Protein AF-A0A923XEJ3-F1 (afdb_monomer_lite)

Foldseek 3Di:
DPPQCDDCRRPPCVVVVVVVVVVVVVVVVQPPDDDDQQFVHQALDDDPDPRHSSVVNVVVVVVCVVVVD

Radius of gyration: 15.78 Å; chains: 1; bounding box: 38×28×34 Å

pLDDT: mean 89.35, std 8.7, range [54.31, 96.88]

Secondary structure (DSSP, 8-state):
--TTTSSTT-HHHHHHHHHHHHHHHHHHH-TT------TT-S-----S-SS--HHHHHHHHHHHHHHT-

Sequence (69 aa):
KQLNLVGPAGFISMEDGAVGGFVQRGIAGARGMEAVVEMGGEGAASSEGRATEASVRGFWKAYRAHMGE

Structure (mmCIF, N/CA/C/O backbone):
data_AF-A0A923XEJ3-F1
#
_entry.id   AF-A0A923XEJ3-F1
#
loop_
_atom_site.group_PDB
_atom_site.id
_atom_site.type_symbol
_atom_site.label_atom_id
_atom_site.label_alt_id
_atom_site.label_comp_id
_atom_site.label_asym_id
_atom_site.label_entity_id
_atom_site.label_seq_id
_atom_site.pdbx_PDB_ins_code
_atom_site.Cartn_x
_a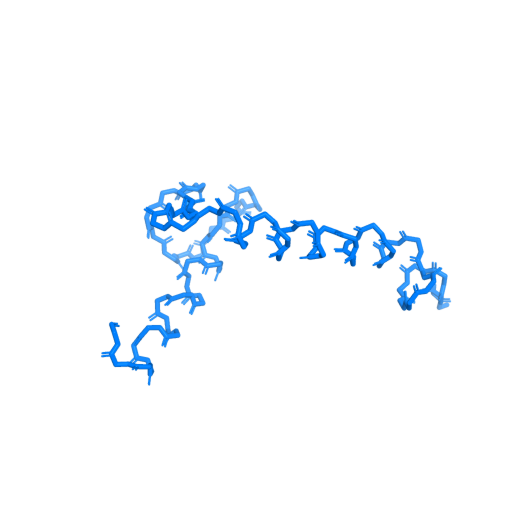tom_site.Cartn_y
_atom_site.Cartn_z
_atom_site.occupancy
_atom_site.B_iso_or_equiv
_atom_site.auth_seq_id
_atom_site.auth_comp_id
_atom_site.auth_asym_id
_atom_site.auth_atom_id
_atom_site.pdbx_PDB_model_num
ATOM 1 N N . LYS A 1 1 ? 21.175 5.639 -17.856 1.00 54.31 1 LYS A N 1
ATOM 2 C CA . LYS A 1 1 ? 19.740 5.507 -17.491 1.00 54.31 1 LYS A CA 1
ATOM 3 C C . LYS A 1 1 ? 19.474 4.028 -17.205 1.00 54.31 1 LYS A C 1
ATOM 5 O O . LYS A 1 1 ? 19.657 3.232 -18.115 1.00 54.31 1 LYS A O 1
ATOM 10 N N . GLN A 1 2 ? 19.152 3.654 -15.962 1.00 65.00 2 GLN A N 1
ATOM 11 C CA . GLN A 1 2 ? 18.881 2.266 -15.537 1.00 65.00 2 GLN A CA 1
ATOM 12 C C . GLN A 1 2 ? 17.501 1.799 -16.039 1.00 65.00 2 GLN A C 1
ATOM 14 O O . GLN A 1 2 ? 16.536 1.728 -15.287 1.00 65.00 2 GLN A O 1
ATOM 19 N N . LEU A 1 3 ? 17.390 1.538 -17.343 1.00 70.94 3 LEU A N 1
ATOM 20 C CA . LEU A 1 3 ? 16.135 1.107 -17.980 1.00 70.94 3 LEU A CA 1
ATOM 21 C C . LEU A 1 3 ? 15.735 -0.336 -17.625 1.00 70.94 3 LEU A C 1
ATOM 23 O O . LEU A 1 3 ? 14.624 -0.747 -17.921 1.00 70.94 3 LEU A O 1
ATOM 27 N N . ASN A 1 4 ? 16.629 -1.103 -16.999 1.00 79.00 4 ASN A N 1
ATOM 28 C CA . ASN A 1 4 ? 16.417 -2.498 -16.612 1.00 79.00 4 ASN A CA 1
ATOM 29 C C . ASN A 1 4 ? 15.854 -2.678 -15.192 1.00 79.00 4 ASN A C 1
ATOM 31 O O . ASN A 1 4 ? 15.577 -3.805 -14.794 1.00 79.00 4 ASN A O 1
ATOM 35 N N . LEU A 1 5 ? 15.721 -1.606 -14.405 1.00 79.50 5 LEU A N 1
ATOM 36 C CA . LEU A 1 5 ? 15.217 -1.704 -13.031 1.00 79.50 5 LEU A CA 1
ATOM 37 C C . LEU A 1 5 ? 13.705 -1.508 -12.939 1.00 79.50 5 LEU A C 1
ATOM 39 O O . LEU A 1 5 ? 13.066 -2.127 -12.094 1.00 79.50 5 LEU A O 1
ATOM 43 N N . VAL A 1 6 ? 13.144 -0.669 -13.812 1.00 80.38 6 VAL A N 1
ATOM 44 C CA . VAL A 1 6 ? 11.745 -0.230 -13.756 1.00 80.38 6 VAL A CA 1
ATOM 45 C C . VAL A 1 6 ? 11.029 -0.572 -15.060 1.00 80.38 6 VAL A C 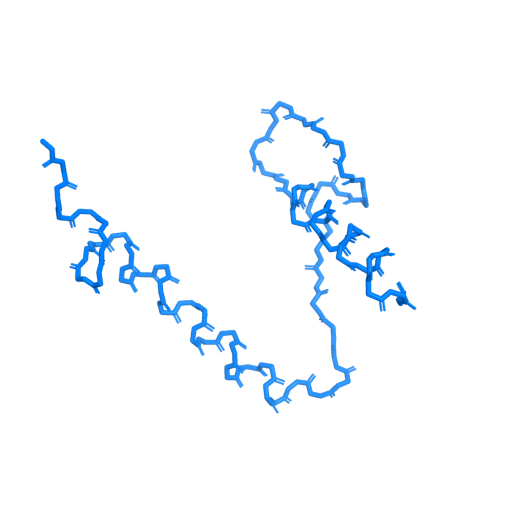1
ATOM 47 O O . VAL A 1 6 ? 11.616 -0.475 -16.136 1.00 80.38 6 VAL A O 1
ATOM 50 N N . GLY A 1 7 ? 9.751 -0.939 -14.964 1.00 82.81 7 GLY A N 1
ATOM 51 C CA . GLY A 1 7 ? 8.894 -1.316 -16.093 1.00 82.81 7 GLY A CA 1
ATOM 52 C C . GLY A 1 7 ? 8.426 -2.773 -15.999 1.00 82.81 7 GLY A C 1
ATOM 53 O O . GLY A 1 7 ? 8.898 -3.499 -15.131 1.00 82.81 7 GLY A O 1
ATOM 54 N N . PRO A 1 8 ? 7.523 -3.243 -16.880 1.00 76.62 8 PRO A N 1
ATOM 55 C CA . PRO A 1 8 ? 6.874 -4.556 -16.733 1.00 76.62 8 PRO A CA 1
ATOM 56 C C . PRO A 1 8 ? 7.827 -5.760 -16.640 1.00 76.62 8 PRO A C 1
ATOM 58 O O . PRO A 1 8 ? 7.462 -6.785 -16.079 1.00 76.62 8 PRO A O 1
ATOM 61 N N . ALA A 1 9 ? 9.042 -5.631 -17.183 1.00 81.94 9 ALA A N 1
ATOM 62 C CA . ALA A 1 9 ? 10.102 -6.639 -17.120 1.00 81.94 9 ALA A CA 1
ATOM 63 C C . ALA A 1 9 ? 11.362 -6.148 -16.372 1.00 81.94 9 ALA A C 1
ATOM 65 O O . ALA A 1 9 ? 12.416 -6.772 -16.465 1.00 81.94 9 ALA A O 1
ATOM 66 N N . GLY A 1 10 ? 11.283 -5.009 -15.677 1.00 85.19 10 GLY A N 1
ATOM 67 C CA . GLY A 1 10 ? 12.381 -4.490 -14.865 1.00 85.19 10 GLY A CA 1
ATOM 68 C C . GLY A 1 10 ? 12.536 -5.292 -13.574 1.00 85.19 10 GLY A C 1
ATOM 69 O O . GLY A 1 10 ? 11.537 -5.703 -12.989 1.00 85.19 10 GLY A O 1
ATOM 70 N N . PHE A 1 11 ? 13.774 -5.501 -13.121 1.00 82.12 11 PHE A N 1
ATOM 71 C CA . PHE A 1 11 ? 14.061 -6.391 -11.988 1.00 82.12 11 PHE A CA 1
ATOM 72 C C . PHE A 1 11 ? 13.309 -6.016 -10.700 1.00 82.12 11 PHE A C 1
ATOM 74 O O . PHE A 1 11 ? 12.781 -6.900 -10.041 1.00 82.12 11 PHE A O 1
ATOM 81 N N . ILE A 1 12 ? 13.199 -4.722 -10.373 1.00 84.06 12 ILE A N 1
ATOM 82 C CA . ILE A 1 12 ? 12.510 -4.265 -9.151 1.00 84.06 12 ILE A CA 1
ATOM 83 C C . ILE A 1 12 ? 10.990 -4.331 -9.343 1.00 84.06 12 ILE A C 1
ATOM 85 O O . ILE A 1 12 ? 10.258 -4.864 -8.518 1.00 84.06 12 ILE A O 1
ATOM 89 N N . SER A 1 13 ? 10.504 -3.832 -10.480 1.00 85.62 13 SER A N 1
ATOM 90 C CA . SER A 1 13 ? 9.068 -3.787 -10.772 1.00 85.62 13 SER A CA 1
ATOM 91 C C . SER A 1 13 ? 8.421 -5.167 -10.919 1.00 85.62 13 SER A C 1
ATOM 93 O O . SER A 1 13 ? 7.228 -5.295 -10.651 1.00 85.62 13 SER A O 1
ATOM 95 N N . MET A 1 14 ? 9.167 -6.186 -11.357 1.00 85.12 14 MET A N 1
ATOM 96 C CA . MET A 1 14 ? 8.654 -7.555 -11.458 1.00 85.12 14 MET A CA 1
ATOM 97 C C . MET A 1 14 ? 8.326 -8.127 -10.074 1.00 85.12 14 MET A C 1
ATOM 99 O O . MET A 1 14 ? 7.266 -8.730 -9.901 1.00 85.12 14 MET A O 1
ATOM 103 N N . GLU A 1 15 ? 9.206 -7.904 -9.095 1.00 84.50 15 GLU A N 1
ATOM 104 C CA . GLU A 1 15 ? 8.998 -8.339 -7.713 1.00 84.50 15 GLU A CA 1
ATOM 105 C C . GLU A 1 15 ? 7.844 -7.562 -7.063 1.00 84.50 15 GLU A C 1
ATOM 107 O O . GLU A 1 15 ? 6.882 -8.178 -6.594 1.00 84.50 15 GLU A O 1
ATOM 112 N N . ASP A 1 16 ? 7.863 -6.226 -7.136 1.00 88.38 16 ASP A N 1
ATOM 113 C CA . ASP A 1 16 ? 6.809 -5.370 -6.568 1.00 88.38 16 ASP A CA 1
ATOM 114 C C . ASP A 1 16 ? 5.430 -5.648 -7.198 1.00 88.38 16 ASP A C 1
ATOM 116 O O . ASP A 1 16 ? 4.405 -5.712 -6.510 1.00 88.38 16 ASP A O 1
ATOM 120 N N . GLY A 1 17 ? 5.391 -5.861 -8.517 1.00 85.19 17 GLY A N 1
ATOM 121 C CA . GLY A 1 17 ? 4.161 -6.136 -9.259 1.00 85.19 17 GLY A CA 1
ATOM 122 C C . GLY A 1 17 ? 3.514 -7.471 -8.884 1.00 85.19 17 GLY A C 1
ATOM 123 O O . GLY A 1 17 ? 2.283 -7.582 -8.873 1.00 85.19 17 GLY A O 1
ATOM 124 N N . ALA A 1 18 ? 4.315 -8.479 -8.526 1.00 88.50 18 ALA A N 1
ATOM 125 C CA . ALA A 1 18 ? 3.798 -9.775 -8.096 1.00 88.50 18 ALA A CA 1
ATOM 126 C C . ALA A 1 18 ? 3.057 -9.683 -6.750 1.00 88.50 18 ALA A C 1
ATOM 128 O O . ALA A 1 18 ? 2.003 -10.311 -6.586 1.00 88.50 18 ALA A O 1
ATOM 129 N N . VAL A 1 19 ? 3.558 -8.862 -5.816 1.00 90.00 19 VAL A N 1
ATOM 130 C CA . VAL A 1 19 ? 2.984 -8.697 -4.467 1.00 90.00 19 VAL A CA 1
ATOM 131 C C . VAL A 1 19 ? 1.5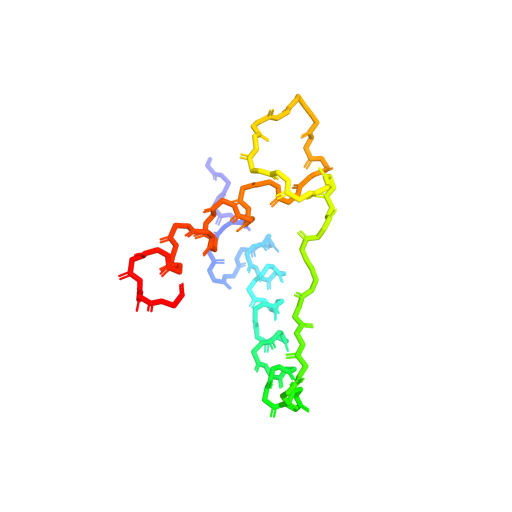37 -8.215 -4.526 1.00 90.00 19 VAL A C 1
ATOM 133 O O . VAL A 1 19 ? 0.672 -8.807 -3.877 1.00 90.00 19 VAL A O 1
ATOM 136 N N . GLY A 1 20 ? 1.235 -7.216 -5.361 1.00 89.25 20 GLY A N 1
ATOM 137 C CA . GLY A 1 20 ? -0.138 -6.724 -5.533 1.00 89.25 20 GLY A CA 1
ATOM 138 C C . GLY A 1 20 ? -1.106 -7.822 -5.993 1.00 89.25 20 GLY A C 1
ATOM 139 O O . GLY A 1 20 ? -2.220 -7.937 -5.480 1.00 89.25 20 GLY A O 1
ATOM 140 N N . GLY A 1 21 ? -0.655 -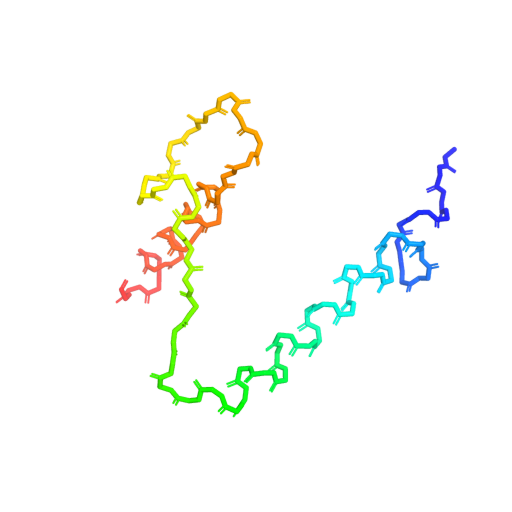8.699 -6.896 1.00 90.81 21 GLY A N 1
ATOM 141 C CA . GLY A 1 21 ? -1.438 -9.848 -7.350 1.00 90.81 21 GLY A CA 1
ATOM 142 C C . GLY A 1 21 ? -1.699 -10.881 -6.248 1.00 90.81 21 GLY A C 1
ATOM 143 O O . GLY A 1 21 ? -2.791 -11.452 -6.195 1.00 90.81 21 GLY A O 1
ATOM 144 N N . PHE A 1 22 ? -0.726 -11.125 -5.365 1.00 93.00 22 PHE A N 1
ATOM 145 C CA . PHE A 1 22 ? -0.909 -12.009 -4.209 1.00 93.00 22 PHE A CA 1
ATOM 146 C C . PHE A 1 22 ? -1.916 -11.435 -3.212 1.00 93.00 22 PHE A C 1
ATOM 148 O O . PHE A 1 22 ? -2.843 -12.145 -2.821 1.00 93.00 22 PHE A O 1
ATOM 155 N N . VAL A 1 23 ? -1.786 -10.151 -2.864 1.00 93.38 23 VAL A N 1
ATOM 156 C CA . VAL A 1 23 ? -2.698 -9.466 -1.934 1.00 93.38 23 VAL A CA 1
ATOM 157 C C . VAL A 1 23 ? -4.131 -9.479 -2.468 1.00 93.38 23 VAL A C 1
ATOM 159 O O . VAL A 1 23 ? -5.038 -9.889 -1.748 1.00 93.38 23 VAL A O 1
ATOM 162 N N . GLN A 1 24 ? -4.340 -9.143 -3.745 1.00 93.12 24 GLN A N 1
ATOM 163 C CA . GLN A 1 24 ? -5.678 -9.130 -4.349 1.00 93.12 24 GLN A CA 1
ATOM 164 C C . GLN A 1 24 ? -6.359 -10.506 -4.301 1.00 93.12 24 GLN A C 1
ATOM 166 O O . GLN A 1 24 ? -7.553 -10.605 -4.014 1.00 93.12 24 GLN A O 1
ATOM 171 N N . ARG A 1 25 ? -5.606 -11.585 -4.559 1.00 94.44 25 ARG A N 1
ATOM 172 C CA . ARG A 1 25 ? 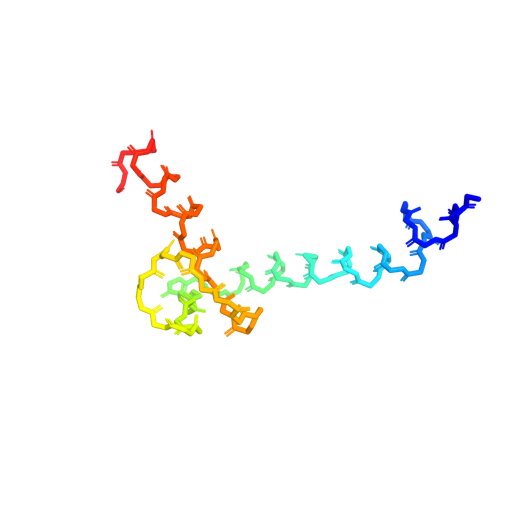-6.131 -12.953 -4.435 1.00 94.44 25 ARG A CA 1
ATOM 173 C C . ARG A 1 25 ? -6.408 -13.335 -2.983 1.00 94.44 25 ARG A C 1
ATOM 175 O O . ARG A 1 25 ? -7.412 -13.989 -2.725 1.00 94.44 25 ARG A O 1
ATOM 182 N N . GLY A 1 26 ? -5.554 -12.913 -2.051 1.00 93.56 26 GLY A N 1
ATOM 183 C CA . GLY A 1 26 ? -5.755 -13.128 -0.617 1.00 93.56 26 GLY A CA 1
ATOM 184 C C . GLY A 1 26 ? -7.034 -12.464 -0.101 1.00 93.56 26 GLY A C 1
ATOM 185 O O . GLY A 1 26 ? -7.819 -13.113 0.587 1.00 93.56 26 GLY A O 1
ATOM 186 N N . ILE A 1 27 ? -7.297 -11.218 -0.511 1.00 94.81 27 ILE A N 1
ATOM 187 C CA . ILE A 1 27 ? -8.505 -10.462 -0.134 1.00 94.81 27 ILE A CA 1
ATOM 188 C C . ILE A 1 27 ? -9.784 -11.229 -0.499 1.00 94.81 27 ILE A C 1
ATOM 190 O O . ILE A 1 27 ? -10.716 -11.277 0.301 1.00 94.81 27 ILE A O 1
ATOM 194 N N . ALA A 1 28 ? -9.821 -11.885 -1.664 1.00 94.56 28 ALA A N 1
ATOM 195 C CA . ALA A 1 28 ? -10.988 -12.657 -2.098 1.00 94.56 28 ALA A CA 1
ATOM 196 C C . ALA A 1 28 ? -11.366 -13.797 -1.127 1.00 94.56 28 ALA A C 1
ATOM 198 O O . ALA A 1 28 ? -12.540 -14.153 -1.035 1.00 94.56 28 ALA A O 1
ATOM 199 N N . GLY A 1 29 ? -10.394 -14.353 -0.393 1.00 94.38 29 GLY A N 1
ATOM 200 C CA . GLY A 1 29 ? -10.607 -15.393 0.620 1.00 94.38 29 GLY A CA 1
ATOM 201 C C . GLY A 1 29 ? -10.753 -14.877 2.057 1.00 94.38 29 GLY A C 1
ATOM 202 O O . GLY A 1 29 ? -11.093 -15.657 2.940 1.00 94.38 29 GLY A O 1
ATOM 203 N N . ALA A 1 30 ? -10.522 -13.586 2.306 1.00 94.44 30 ALA A N 1
ATOM 204 C CA . ALA A 1 30 ? -10.430 -12.993 3.644 1.00 94.44 30 ALA A CA 1
ATOM 205 C C . ALA A 1 30 ? -11.668 -12.151 4.009 1.00 94.44 30 ALA A C 1
ATOM 207 O O . ALA A 1 30 ? -11.569 -11.089 4.625 1.00 94.44 30 ALA A O 1
ATOM 208 N N . ARG A 1 31 ? -12.863 -12.592 3.594 1.00 93.50 31 ARG A N 1
ATOM 209 C CA . ARG A 1 31 ? -14.104 -11.837 3.825 1.00 93.50 31 ARG A CA 1
ATOM 210 C C . ARG A 1 31 ? -14.346 -11.629 5.325 1.00 93.50 31 ARG A C 1
ATOM 212 O O . ARG A 1 31 ? -14.414 -12.594 6.077 1.00 93.50 31 ARG A O 1
ATOM 219 N N . GLY A 1 32 ? -14.551 -10.375 5.731 1.00 94.69 32 GLY A N 1
ATOM 220 C CA . GLY A 1 32 ? -14.783 -10.003 7.132 1.00 94.69 32 GLY A CA 1
ATOM 221 C C . GLY A 1 32 ? -13.511 -9.897 7.977 1.00 94.69 32 GLY A C 1
ATOM 222 O O . GLY A 1 32 ? -13.614 -9.692 9.181 1.00 94.69 32 GLY A O 1
ATOM 223 N N . MET A 1 33 ? -12.333 -10.035 7.365 1.00 95.69 33 MET A N 1
ATOM 224 C CA . MET A 1 33 ? -11.048 -9.734 7.994 1.00 95.69 33 MET A CA 1
ATOM 225 C C . MET A 1 33 ? -10.586 -8.324 7.620 1.00 95.69 33 MET A C 1
ATOM 227 O O . MET A 1 33 ? -11.089 -7.717 6.674 1.00 95.69 33 MET A O 1
ATOM 231 N N . GLU A 1 34 ? -9.585 -7.832 8.341 1.00 94.25 34 GLU A N 1
ATOM 232 C CA . GLU A 1 34 ? -8.986 -6.518 8.135 1.00 94.25 34 GLU A CA 1
ATOM 233 C C . GLU A 1 34 ? -7.464 -6.611 7.987 1.00 94.25 34 GLU A C 1
ATOM 235 O O . GLU A 1 34 ? -6.823 -7.543 8.479 1.00 94.25 34 GLU A O 1
ATOM 240 N N . ALA A 1 35 ? -6.888 -5.639 7.280 1.00 94.19 35 ALA A N 1
ATOM 241 C CA . ALA A 1 35 ? -5.447 -5.436 7.245 1.00 94.19 35 ALA A CA 1
ATOM 242 C C . ALA A 1 35 ? -5.032 -4.516 8.401 1.00 94.19 35 ALA A C 1
ATOM 244 O O . ALA A 1 35 ? -5.719 -3.542 8.700 1.00 94.19 35 ALA A O 1
ATOM 245 N N . VAL A 1 36 ? -3.883 -4.801 9.012 1.00 95.12 36 VAL A N 1
ATOM 246 C CA . VAL A 1 36 ? -3.331 -4.022 10.128 1.00 95.12 36 VAL A CA 1
ATOM 247 C C . VAL A 1 36 ? -2.235 -3.102 9.599 1.00 95.12 36 VAL A C 1
ATOM 249 O O . VAL A 1 36 ? -1.340 -3.567 8.898 1.00 95.12 36 VAL A O 1
ATOM 252 N N . VAL A 1 37 ? -2.303 -1.810 9.935 1.00 95.69 37 VAL A N 1
ATOM 253 C CA . VAL A 1 37 ? -1.349 -0.778 9.482 1.00 95.69 37 VAL A CA 1
ATOM 254 C C . VAL A 1 37 ? -0.868 0.044 10.685 1.00 95.69 37 VAL A C 1
ATOM 256 O O . VAL A 1 37 ? -1.087 1.253 10.776 1.00 95.69 37 VAL A O 1
ATOM 259 N N . GLU A 1 38 ? -0.244 -0.631 11.650 1.00 95.44 38 GLU A N 1
ATOM 260 C CA . GLU A 1 38 ? 0.114 -0.077 12.969 1.00 95.44 38 GLU A CA 1
ATOM 261 C C . GLU A 1 38 ? 1.625 0.151 13.155 1.00 95.44 38 GLU A C 1
ATOM 263 O O . GLU A 1 38 ? 2.088 0.542 14.233 1.00 95.44 38 GLU A O 1
ATOM 268 N N . MET A 1 39 ? 2.443 -0.052 12.115 1.00 94.94 39 MET A N 1
ATOM 269 C CA . MET A 1 39 ? 3.885 0.179 12.214 1.00 94.94 39 MET A CA 1
ATOM 270 C C . MET A 1 39 ? 4.164 1.672 12.433 1.00 94.94 39 MET A C 1
ATOM 272 O O . MET A 1 39 ? 3.820 2.526 11.605 1.00 94.94 39 MET A O 1
ATOM 276 N N . GLY A 1 40 ? 4.796 1.999 13.560 1.00 92.62 40 GLY A N 1
ATOM 277 C CA . GLY A 1 40 ? 5.020 3.383 13.982 1.00 92.62 40 GLY A CA 1
ATOM 278 C C . GLY A 1 40 ? 3.814 4.045 14.667 1.00 92.62 40 GLY A C 1
ATOM 279 O O . GLY A 1 40 ? 3.810 5.270 14.791 1.00 92.62 40 GLY A O 1
ATOM 280 N N . GLY A 1 41 ? 2.818 3.265 15.109 1.00 91.94 41 GLY A N 1
ATOM 281 C CA . GLY A 1 41 ? 1.649 3.721 15.875 1.00 91.94 41 GLY A CA 1
ATOM 282 C C . GLY A 1 41 ? 0.476 4.186 15.008 1.00 91.94 41 GLY A C 1
ATOM 283 O O . GLY A 1 41 ? 0.463 3.975 13.806 1.00 91.94 41 GLY A O 1
ATOM 284 N N . GLU A 1 42 ? -0.493 4.886 15.599 1.00 92.38 42 GLU A N 1
ATOM 285 C CA . GLU A 1 42 ? -1.765 5.242 14.933 1.00 92.38 42 GLU A CA 1
ATOM 286 C C . GLU A 1 42 ? -1.700 6.561 14.126 1.00 92.38 42 GLU A C 1
ATOM 288 O O . GLU A 1 42 ? -2.579 6.910 13.320 1.00 92.38 42 GLU A O 1
ATOM 293 N N . GLY A 1 43 ? -0.650 7.352 14.358 1.00 92.50 43 GLY A N 1
ATOM 294 C CA . GLY A 1 43 ? -0.450 8.673 13.766 1.00 92.50 43 GLY A CA 1
ATOM 295 C C . GLY A 1 43 ? -0.041 8.623 12.291 1.00 92.50 43 GLY A C 1
ATOM 296 O O . GLY A 1 43 ? 0.556 7.658 11.823 1.00 92.50 43 GLY A O 1
ATOM 297 N N . ALA A 1 44 ? -0.335 9.697 11.556 1.00 95.06 44 ALA A N 1
ATOM 298 C CA . ALA A 1 44 ? 0.124 9.896 10.172 1.00 95.06 44 ALA A CA 1
ATOM 299 C C . ALA A 1 44 ? 1.152 11.041 10.058 1.00 95.06 44 ALA A C 1
ATOM 301 O O . ALA A 1 44 ? 1.333 11.623 8.993 1.00 95.06 44 ALA A O 1
ATOM 302 N N . ALA A 1 45 ? 1.789 11.402 11.176 1.00 93.00 45 ALA A N 1
ATOM 303 C CA . ALA A 1 45 ? 2.807 12.441 11.212 1.00 93.00 45 ALA A CA 1
ATOM 304 C C . ALA A 1 45 ? 4.115 11.944 10.583 1.00 93.00 45 ALA A C 1
ATOM 306 O O . ALA A 1 45 ? 4.471 10.770 10.712 1.00 93.00 45 ALA A O 1
ATOM 307 N N . SER A 1 46 ? 4.841 12.852 9.933 1.00 90.38 46 SER A N 1
ATOM 308 C CA . SER A 1 46 ? 6.190 12.577 9.444 1.00 90.38 46 SER A CA 1
ATOM 309 C C . SER A 1 46 ? 7.130 12.245 10.603 1.00 90.38 46 SER A C 1
ATOM 311 O O . SER A 1 46 ? 7.044 12.839 11.677 1.00 90.38 46 SER A O 1
ATOM 313 N N . SER A 1 47 ? 8.067 11.336 10.361 1.00 87.31 47 SER A N 1
ATOM 314 C CA . SER A 1 47 ? 9.174 11.040 11.267 1.00 87.31 47 SER A CA 1
ATOM 315 C C . SER A 1 47 ? 10.475 10.926 10.472 1.00 87.31 47 SER A C 1
ATOM 317 O O . SER A 1 47 ? 10.454 10.787 9.249 1.00 87.31 47 SER A O 1
ATOM 319 N N . GLU A 1 48 ? 11.621 11.005 11.151 1.00 87.38 48 GLU A N 1
ATOM 320 C CA . GLU A 1 48 ? 12.930 10.852 10.495 1.00 87.38 48 GLU A CA 1
ATOM 321 C C . GLU A 1 48 ? 13.212 9.400 10.064 1.00 87.38 48 GLU A C 1
ATOM 323 O O . GLU A 1 48 ? 14.024 9.144 9.174 1.00 87.38 48 GLU A O 1
ATOM 328 N N . GLY A 1 49 ? 12.529 8.433 10.684 1.00 84.88 49 GLY A N 1
ATOM 329 C CA . GLY A 1 49 ? 12.679 7.012 10.396 1.00 84.88 49 GLY A CA 1
ATOM 330 C C . GLY A 1 49 ? 11.864 6.569 9.182 1.00 84.88 49 GLY A C 1
ATOM 331 O O . GLY A 1 49 ? 10.718 6.966 9.000 1.00 84.88 49 GLY A O 1
ATOM 332 N N . ARG A 1 50 ? 12.432 5.670 8.373 1.00 86.56 50 ARG A N 1
ATOM 333 C CA . ARG A 1 50 ? 11.727 5.065 7.225 1.00 86.56 50 ARG A CA 1
ATOM 334 C C . ARG A 1 50 ? 10.864 3.855 7.595 1.00 86.56 50 ARG A C 1
ATOM 336 O O . ARG A 1 50 ? 10.021 3.456 6.804 1.00 86.56 50 ARG A O 1
ATOM 343 N N . ALA A 1 51 ? 11.075 3.266 8.772 1.00 91.50 51 ALA A N 1
ATOM 344 C CA . ALA A 1 51 ? 10.333 2.103 9.258 1.00 91.50 51 ALA A CA 1
ATOM 345 C C . ALA A 1 51 ? 9.012 2.534 9.921 1.00 91.50 51 ALA A C 1
ATOM 347 O O . ALA A 1 51 ? 8.860 2.484 11.140 1.00 91.50 51 ALA A O 1
ATOM 348 N N . THR A 1 52 ? 8.085 3.047 9.115 1.00 94.56 52 THR A N 1
ATOM 349 C CA . THR A 1 52 ? 6.758 3.494 9.553 1.00 94.56 52 THR A CA 1
ATOM 350 C C . THR A 1 52 ? 5.754 3.370 8.414 1.00 94.56 52 THR A C 1
ATOM 352 O O . THR A 1 52 ? 6.106 3.532 7.247 1.00 94.56 52 THR A O 1
ATOM 355 N N . GLU A 1 53 ? 4.486 3.157 8.751 1.00 96.50 53 GLU A N 1
ATOM 356 C CA . GLU A 1 53 ? 3.370 3.167 7.798 1.00 96.50 53 GLU A CA 1
ATOM 357 C C . GLU A 1 53 ? 2.556 4.475 7.862 1.00 96.50 53 GLU A C 1
ATOM 359 O O . GLU A 1 53 ? 1.413 4.538 7.405 1.00 96.50 53 GLU A O 1
ATOM 364 N N . ALA A 1 54 ? 3.132 5.553 8.411 1.00 96.19 54 ALA A N 1
ATOM 365 C CA . ALA A 1 54 ? 2.453 6.842 8.582 1.00 96.19 54 ALA A CA 1
ATOM 366 C C . ALA A 1 54 ? 1.860 7.400 7.274 1.00 96.19 54 ALA A C 1
ATOM 368 O O . ALA A 1 54 ? 0.749 7.932 7.282 1.00 96.19 54 ALA A O 1
ATOM 369 N N . SER A 1 55 ? 2.557 7.236 6.144 1.00 95.19 55 SER A N 1
ATOM 370 C CA . SER A 1 55 ? 2.072 7.655 4.821 1.00 95.19 55 SER A CA 1
ATOM 371 C C . SER A 1 55 ? 0.885 6.816 4.338 1.00 95.19 55 SER A C 1
ATOM 373 O O . SER A 1 55 ? -0.092 7.374 3.838 1.00 95.19 55 SER A O 1
ATOM 375 N N . VAL A 1 56 ? 0.926 5.496 4.543 1.00 95.75 56 VAL A N 1
ATOM 376 C CA . VAL A 1 56 ? -0.164 4.571 4.196 1.00 95.75 56 VAL A CA 1
ATOM 377 C C . VAL A 1 56 ? -1.404 4.873 5.039 1.00 95.75 56 VAL A C 1
ATOM 379 O O . VAL A 1 56 ? -2.504 4.999 4.499 1.00 95.75 56 VAL A O 1
ATOM 382 N N . ARG A 1 57 ? -1.241 5.093 6.352 1.00 96.19 57 ARG A N 1
ATOM 383 C CA . ARG A 1 57 ? -2.337 5.548 7.225 1.00 96.19 57 ARG A CA 1
ATOM 384 C C . ARG A 1 57 ? -2.900 6.897 6.787 1.00 96.19 57 ARG A C 1
ATOM 386 O O . ARG A 1 57 ? -4.116 7.071 6.778 1.00 96.19 57 ARG A O 1
ATOM 393 N N . GLY A 1 58 ? -2.037 7.850 6.432 1.00 95.81 58 GLY A N 1
ATOM 394 C CA . GLY A 1 58 ? -2.447 9.165 5.933 1.00 95.81 58 GLY A CA 1
ATOM 395 C C . GLY A 1 58 ? -3.316 9.063 4.679 1.00 95.81 58 GLY A C 1
ATOM 396 O O . GLY A 1 58 ? -4.381 9.680 4.624 1.00 95.81 58 GLY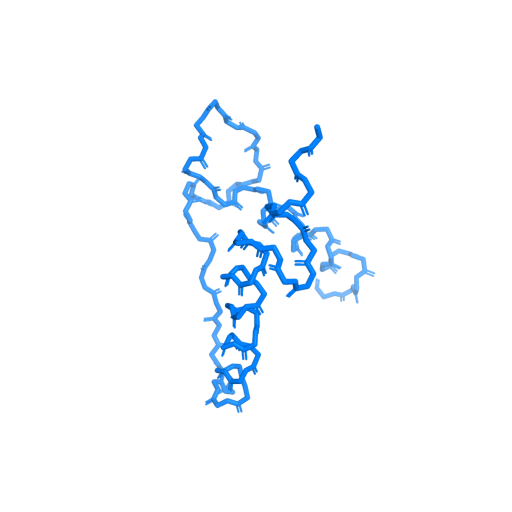 A O 1
ATOM 397 N N . PHE A 1 59 ? -2.914 8.219 3.726 1.00 96.25 59 PHE A N 1
ATOM 398 C CA . PHE A 1 59 ? -3.695 7.927 2.525 1.00 96.25 59 PHE A CA 1
ATOM 399 C C . PHE A 1 59 ? -5.097 7.405 2.867 1.00 96.25 59 PHE A C 1
ATOM 401 O O . PHE A 1 59 ? -6.085 7.981 2.417 1.00 96.25 59 PHE A O 1
ATOM 408 N N . TRP A 1 60 ? -5.203 6.371 3.708 1.00 95.50 60 TRP A N 1
ATOM 409 C CA . TRP A 1 60 ? -6.502 5.782 4.055 1.00 95.50 60 TRP A CA 1
ATOM 410 C C . TRP A 1 60 ? -7.404 6.724 4.859 1.00 95.50 60 TRP A C 1
ATOM 412 O O . TRP A 1 60 ? -8.616 6.722 4.656 1.00 95.50 60 TRP A O 1
ATOM 422 N N . LYS A 1 61 ? -6.838 7.570 5.731 1.00 94.75 61 LYS A N 1
ATOM 423 C CA . LYS A 1 61 ? -7.597 8.616 6.440 1.00 94.75 61 LYS A CA 1
ATOM 424 C C . LYS A 1 61 ? -8.212 9.621 5.461 1.00 94.75 61 LYS A C 1
ATOM 426 O O . LYS A 1 61 ? -9.394 9.926 5.583 1.00 94.75 61 LYS A O 1
ATOM 431 N N . ALA A 1 62 ? -7.436 10.096 4.485 1.00 95.75 62 ALA A N 1
ATOM 432 C CA . ALA A 1 62 ? -7.933 11.012 3.460 1.00 95.75 62 ALA A CA 1
ATOM 433 C C . ALA A 1 62 ? -8.954 10.339 2.529 1.00 95.75 62 ALA A C 1
ATOM 435 O O . ALA A 1 62 ? -9.998 10.918 2.246 1.00 95.75 62 ALA A O 1
ATOM 436 N N . TYR A 1 63 ? -8.683 9.104 2.096 1.00 96.38 63 TYR A N 1
ATOM 437 C CA . TYR A 1 63 ? -9.600 8.322 1.268 1.00 96.38 63 TYR A CA 1
ATOM 438 C C . TYR A 1 63 ? -10.976 8.182 1.930 1.00 96.38 63 TYR A C 1
ATOM 440 O O . TYR A 1 63 ? -11.975 8.567 1.333 1.00 96.38 63 TYR A O 1
ATOM 448 N N . ARG A 1 64 ? -11.024 7.725 3.186 1.00 95.06 64 ARG A N 1
ATOM 449 C CA . ARG A 1 64 ? -12.270 7.594 3.959 1.00 95.06 64 ARG A CA 1
ATOM 450 C C . ARG A 1 64 ? -13.027 8.919 4.089 1.00 95.06 64 ARG A C 1
ATOM 452 O O . ARG A 1 64 ? -14.197 8.997 3.725 1.00 95.06 64 ARG A O 1
ATOM 459 N N . ALA A 1 65 ? -12.317 9.995 4.442 1.00 95.81 65 ALA A N 1
ATOM 460 C CA . ALA A 1 65 ? -12.898 11.335 4.531 1.00 95.81 65 ALA A CA 1
ATOM 461 C C . ALA A 1 65 ? -13.538 11.818 3.213 1.00 95.81 65 ALA A C 1
ATOM 463 O O . ALA A 1 65 ? -14.530 12.542 3.243 1.00 95.81 65 ALA A O 1
ATOM 464 N N . HIS A 1 66 ? -12.990 11.422 2.059 1.00 96.88 66 HIS A N 1
ATOM 465 C CA . HIS A 1 66 ? -13.549 11.760 0.747 1.00 96.88 66 HIS A CA 1
ATOM 466 C C . HIS A 1 66 ? -14.664 10.818 0.282 1.00 96.88 66 HIS A C 1
ATOM 468 O O . HIS A 1 66 ? -15.527 11.243 -0.484 1.00 96.88 66 HIS A O 1
ATOM 474 N N . MET A 1 67 ? -14.649 9.561 0.724 1.00 95.62 67 MET A N 1
ATOM 475 C CA . MET A 1 67 ? -15.631 8.545 0.335 1.00 95.62 67 MET A CA 1
ATOM 476 C C . MET A 1 67 ? -16.864 8.511 1.249 1.00 95.62 67 MET A C 1
ATOM 478 O O . MET A 1 67 ? -17.838 7.842 0.914 1.00 95.62 67 MET A O 1
ATOM 482 N N . GLY A 1 68 ? -16.860 9.270 2.350 1.00 81.31 68 GLY A N 1
ATOM 483 C CA . GLY A 1 68 ? -18.006 9.390 3.254 1.00 81.31 68 GLY A CA 1
ATOM 484 C C . GLY A 1 68 ? -18.179 8.203 4.203 1.00 81.31 68 GLY A C 1
ATOM 485 O O . GLY A 1 68 ? -19.285 7.996 4.700 1.00 81.31 68 GLY A O 1
ATOM 486 N N . GLU A 1 69 ? -17.103 7.450 4.441 1.00 57.44 69 GLU A N 1
ATOM 487 C CA . GLU A 1 69 ? -17.017 6.382 5.448 1.00 57.44 69 GLU A CA 1
ATOM 488 C C . GLU A 1 69 ? -16.127 6.788 6.626 1.00 57.44 69 GLU A C 1
ATOM 490 O O . GLU A 1 69 ? -15.086 7.449 6.395 1.00 57.44 69 GLU A O 1
#